Protein AF-A0A920F923-F1 (afdb_monomer)

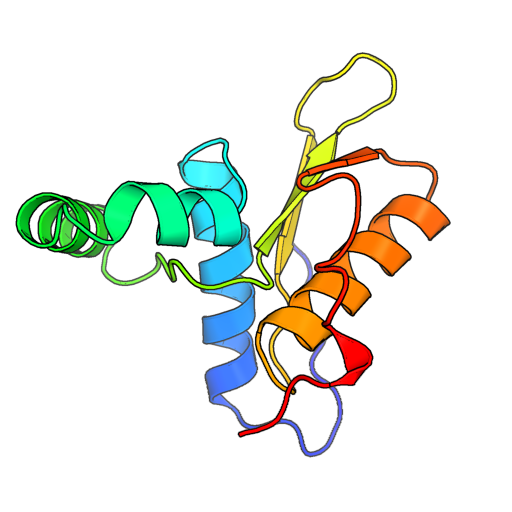pLDDT: mean 95.6, std 3.44, range [75.88, 98.69]

Radius of gyration: 13.54 Å; Cα contacts (8 Å, |Δi|>4): 199; chains: 1; bounding box: 38×29×34 Å

Foldseek 3Di:
DDDDDDPPADPCQRLQQQQQFVQCVVVVAHLAVQCVVCVPPVVVVVVVCVVVVNSHDSAALKKFWAAPVRDGPGIGGGDDFARLLSNQVRLVVSVVVVTAIVVNHGDPCSVVDHD

Secondary structure (DSSP, 8-state):
------TT--THHHHHHHHHHHHHHHHTS-HHHHHHHHTT-HHHHHHHHHHTTT----SSSEEEEE-TTS-EEEEEE--SS-HHHHHHHHHHHHHHTTPEEESSS--TTGGG---

Sequence (115 aa):
MLIKRQDGSGIMRVDIAFGKAWGSLGMGISSRLMRDRLADRPTFLNALASVSGGRLIPVPGGVLIYDKEGEAIGAVGVSGDTSDKDEYCAIAAIKAEGYQPEPGDPSATWRESNL

Mean predicted aligned error: 2.71 Å

Nearest PDB structures (foldseek):
  5cx7-assembly1_C  TM=8.915E-01  e=1.308E-04  Salmonella enterica subsp. ent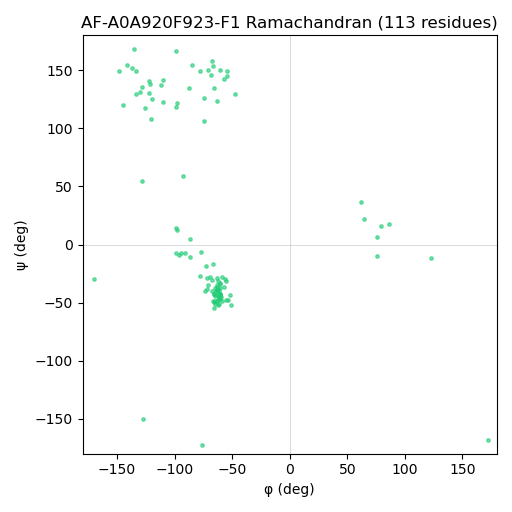erica serovar Livingstone
  6bws-assembly1_B-2  TM=8.648E-01  e=7.898E-04  Methylorubrum extorquens
  4bmw-assembly1_A  TM=8.717E-01  e=3.874E-03  Streptomyces reticuli
  3fpv-assembly1_C  TM=8.039E-01  e=3.374E-03  Streptomyces reticuli
  7jrl-assembly1_A  TM=4.809E-01  e=3.170E+00  Clostridium perfringens ATCC 13124

Solvent-accessible surface area (backbone atoms only — not comparable to full-atom values): 6185 Å² total; per-residue (Å²): 141,87,87,86,80,64,88,92,58,62,78,65,34,57,59,51,9,47,13,8,13,51,32,9,56,75,68,76,44,20,6,41,59,45,28,68,71,37,68,91,32,62,71,59,47,52,50,47,28,58,75,52,72,64,43,51,37,59,44,40,8,7,30,31,32,21,48,96,88,68,49,79,79,45,48,41,38,35,53,86,69,44,41,45,46,16,26,35,54,38,38,53,53,36,46,73,74,73,35,43,32,35,62,79,64,60,60,93,58,28,88,74,60,74,134

Structure (mmCIF, N/CA/C/O backbone):
data_AF-A0A920F923-F1
#
_entry.id   AF-A0A920F923-F1
#
loop_
_atom_site.group_PDB
_atom_site.id
_atom_site.type_symbol
_atom_site.label_atom_id
_atom_site.label_alt_id
_atom_site.label_comp_id
_atom_site.label_asym_id
_atom_site.label_entity_id
_atom_site.label_seq_id
_atom_site.pdbx_PDB_ins_code
_atom_site.Cartn_x
_atom_site.Cartn_y
_atom_site.Cartn_z
_atom_site.occupancy
_atom_site.B_iso_or_equiv
_atom_site.auth_seq_id
_atom_site.auth_comp_id
_atom_site.auth_asym_id
_atom_site.auth_atom_id
_atom_site.pdbx_PDB_model_num
ATOM 1 N N . MET A 1 1 ? -3.731 -12.438 9.543 1.00 78.75 1 MET A N 1
ATOM 2 C CA . MET A 1 1 ? -3.150 -12.074 8.231 1.00 78.75 1 MET A CA 1
ATOM 3 C C . MET A 1 1 ? -3.831 -12.911 7.162 1.00 78.75 1 MET A C 1
ATOM 5 O O . MET A 1 1 ? -3.904 -14.121 7.338 1.00 78.75 1 MET A O 1
ATOM 9 N N . LEU A 1 2 ? -4.359 -12.281 6.110 1.00 93.25 2 LEU A N 1
ATOM 10 C CA . LEU A 1 2 ? -5.058 -12.945 5.005 1.00 93.25 2 LEU A CA 1
ATOM 11 C C . LEU A 1 2 ? -4.358 -12.605 3.684 1.00 93.25 2 LEU A C 1
ATOM 13 O O . LEU A 1 2 ? -3.924 -11.473 3.497 1.00 93.25 2 LEU A O 1
ATOM 17 N N . ILE A 1 3 ? -4.242 -13.586 2.788 1.00 95.00 3 ILE A N 1
ATOM 18 C CA . ILE A 1 3 ? -3.662 -13.426 1.449 1.00 95.00 3 ILE A CA 1
ATOM 19 C C . ILE A 1 3 ? -4.652 -13.985 0.432 1.00 95.00 3 ILE A C 1
ATOM 21 O O . ILE A 1 3 ? -5.178 -15.083 0.607 1.00 95.00 3 ILE A O 1
ATOM 25 N N . LYS A 1 4 ? -4.859 -13.249 -0.662 1.00 96.00 4 LYS A N 1
ATOM 26 C CA . LYS A 1 4 ? -5.583 -13.723 -1.841 1.00 96.00 4 LYS A CA 1
ATOM 27 C C . LYS A 1 4 ? -4.788 -13.348 -3.087 1.00 96.00 4 LYS A C 1
ATOM 29 O O . LYS A 1 4 ? -4.389 -12.199 -3.238 1.00 96.00 4 LYS A O 1
ATOM 34 N N . ARG A 1 5 ? -4.558 -14.315 -3.974 1.00 97.06 5 ARG A N 1
ATOM 35 C CA . ARG A 1 5 ? -3.881 -14.118 -5.262 1.00 97.06 5 ARG A CA 1
ATOM 36 C C . ARG A 1 5 ? -4.849 -14.520 -6.366 1.00 97.06 5 ARG A C 1
ATOM 38 O O . ARG A 1 5 ? -5.376 -15.626 -6.321 1.00 97.06 5 ARG A O 1
ATOM 45 N N . GLN A 1 6 ? -5.098 -13.627 -7.319 1.00 96.50 6 GLN A N 1
ATOM 46 C CA . GLN A 1 6 ? -5.908 -13.950 -8.494 1.00 96.50 6 GLN A CA 1
ATOM 47 C C . GLN A 1 6 ? -5.152 -14.900 -9.432 1.00 96.50 6 GLN A C 1
ATOM 49 O O . GLN A 1 6 ? -3.917 -14.867 -9.506 1.00 96.50 6 GLN A O 1
ATOM 54 N N . ASP A 1 7 ? -5.893 -15.735 -10.158 1.00 96.75 7 ASP A N 1
ATOM 55 C CA . ASP A 1 7 ? -5.324 -16.603 -11.188 1.00 96.75 7 ASP A CA 1
ATOM 56 C C . ASP A 1 7 ? -4.581 -15.774 -12.242 1.00 96.75 7 ASP A C 1
ATOM 58 O O . ASP A 1 7 ? -4.963 -14.651 -12.563 1.00 96.75 7 ASP A O 1
ATOM 62 N N . GLY A 1 8 ? -3.457 -16.298 -12.731 1.00 95.25 8 GLY A N 1
ATOM 63 C CA . GLY A 1 8 ? -2.586 -15.579 -13.668 1.00 95.25 8 GLY A CA 1
ATOM 64 C C . GLY A 1 8 ? -1.715 -14.466 -13.060 1.00 95.25 8 GLY A C 1
ATOM 65 O O . GLY A 1 8 ? -0.794 -14.006 -13.728 1.00 95.25 8 GLY A O 1
ATOM 66 N N . SER A 1 9 ? -1.911 -14.064 -11.795 1.00 95.12 9 SER A N 1
ATOM 67 C CA . SER A 1 9 ? -1.036 -13.071 -11.149 1.00 95.12 9 SER A CA 1
ATOM 68 C C . SER A 1 9 ? 0.386 -13.608 -10.958 1.00 95.12 9 SER A C 1
ATOM 70 O O . SER A 1 9 ? 0.569 -14.707 -10.427 1.00 95.12 9 SER A O 1
ATOM 72 N N . GLY A 1 10 ? 1.399 -12.804 -11.292 1.00 95.00 10 GLY A N 1
ATOM 73 C CA . GLY A 1 10 ? 2.807 -13.156 -11.081 1.00 95.00 10 GLY A CA 1
ATOM 74 C C . GLY A 1 10 ? 3.115 -13.532 -9.626 1.00 95.00 10 GLY A C 1
ATOM 75 O O . GLY A 1 10 ? 2.550 -12.956 -8.695 1.00 95.00 10 GLY A O 1
ATOM 76 N N . ILE A 1 11 ? 4.022 -14.491 -9.423 1.00 94.38 11 ILE A N 1
ATOM 77 C CA . ILE A 1 11 ? 4.309 -15.066 -8.096 1.00 94.38 11 ILE A CA 1
ATOM 78 C C . ILE A 1 11 ? 4.852 -14.033 -7.097 1.00 94.38 11 ILE A C 1
ATOM 80 O O . ILE A 1 11 ? 4.417 -14.013 -5.951 1.00 94.38 11 ILE A O 1
ATO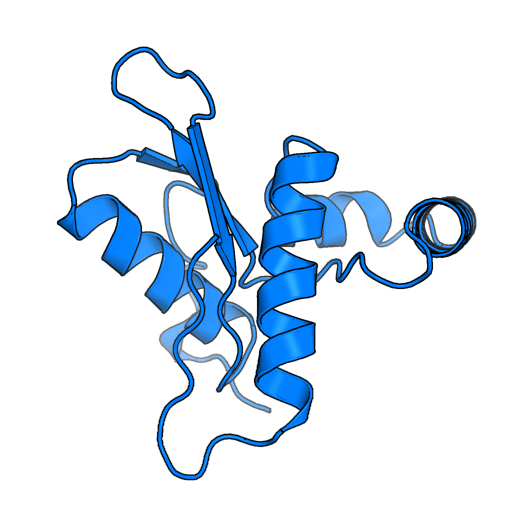M 84 N N . MET A 1 12 ? 5.695 -13.099 -7.556 1.00 96.06 12 MET A N 1
ATOM 85 C CA . MET A 1 12 ? 6.267 -12.037 -6.715 1.00 96.06 12 MET A CA 1
ATOM 86 C C . MET A 1 12 ? 5.222 -11.030 -6.219 1.00 96.06 12 MET A C 1
ATOM 88 O O . MET A 1 12 ? 5.481 -10.281 -5.283 1.00 96.06 12 MET A O 1
ATOM 92 N N . ARG A 1 13 ? 4.028 -10.979 -6.831 1.00 96.62 13 ARG A N 1
ATOM 93 C CA . ARG A 1 13 ? 2.984 -10.017 -6.447 1.00 96.62 13 ARG A CA 1
ATOM 94 C C . ARG A 1 13 ? 2.502 -10.232 -5.017 1.00 96.62 13 ARG A C 1
ATOM 96 O O . ARG A 1 13 ? 2.127 -9.261 -4.370 1.00 96.62 13 ARG A O 1
ATOM 103 N N . VAL A 1 14 ? 2.556 -11.469 -4.517 1.00 96.31 14 VAL A N 1
ATOM 104 C CA . VAL A 1 14 ? 2.197 -11.785 -3.127 1.00 96.31 14 VAL A CA 1
ATOM 105 C C . VAL A 1 14 ? 3.163 -11.109 -2.161 1.00 96.31 14 VAL A C 1
ATOM 107 O O . VAL A 1 14 ? 2.718 -10.383 -1.276 1.00 96.31 14 VAL A O 1
ATOM 110 N N . ASP A 1 15 ? 4.467 -11.284 -2.373 1.00 96.44 15 ASP A N 1
ATOM 111 C CA . ASP A 1 15 ? 5.495 -10.669 -1.530 1.00 96.44 15 ASP A CA 1
ATOM 112 C C . ASP A 1 15 ? 5.465 -9.146 -1.644 1.00 96.44 15 ASP A C 1
ATOM 114 O O . ASP A 1 15 ? 5.610 -8.446 -0.643 1.00 96.44 15 ASP A O 1
ATOM 118 N N . ILE A 1 16 ? 5.195 -8.620 -2.846 1.00 97.38 16 ILE A N 1
ATOM 119 C CA . ILE A 1 16 ? 5.099 -7.176 -3.055 1.00 97.38 16 ILE A CA 1
ATOM 120 C C . ILE A 1 16 ? 3.900 -6.585 -2.307 1.00 97.38 16 ILE A C 1
ATOM 122 O O . ILE A 1 16 ? 4.037 -5.597 -1.585 1.00 97.38 16 ILE A O 1
ATOM 126 N N . ALA A 1 17 ? 2.720 -7.189 -2.458 1.00 98.06 17 ALA A N 1
ATOM 127 C CA . ALA A 1 17 ? 1.514 -6.775 -1.750 1.00 98.06 17 ALA A CA 1
ATOM 128 C C . ALA A 1 17 ? 1.713 -6.867 -0.231 1.00 98.06 17 ALA A C 1
ATOM 130 O O . ALA A 1 17 ? 1.408 -5.920 0.495 1.00 98.06 17 ALA A O 1
ATOM 131 N N . PHE A 1 18 ? 2.299 -7.967 0.247 1.00 97.25 18 PHE A N 1
ATOM 132 C CA . PHE A 1 18 ? 2.631 -8.135 1.654 1.00 97.25 18 PHE A CA 1
ATOM 133 C C . PHE A 1 18 ? 3.582 -7.041 2.148 1.00 97.25 18 PHE A C 1
ATOM 135 O O . PHE A 1 18 ? 3.294 -6.405 3.156 1.00 97.25 18 PHE A O 1
ATOM 142 N N . GLY A 1 19 ? 4.669 -6.766 1.425 1.00 97.12 19 GLY A N 1
ATOM 143 C CA . GLY A 1 19 ? 5.656 -5.759 1.808 1.00 97.12 19 GLY A CA 1
ATOM 144 C C . GLY A 1 19 ? 5.102 -4.334 1.859 1.00 97.12 19 GLY A C 1
ATOM 145 O O . GLY A 1 19 ? 5.461 -3.560 2.748 1.00 97.12 19 GLY A O 1
ATOM 146 N N . LYS A 1 20 ? 4.162 -4.001 0.966 1.00 98.06 20 LYS A N 1
ATOM 147 C CA . LYS A 1 20 ? 3.422 -2.731 0.995 1.00 98.06 20 LYS A CA 1
ATOM 148 C C . LYS A 1 20 ? 2.541 -2.601 2.248 1.00 98.06 20 LYS A C 1
ATOM 150 O O . LYS A 1 20 ? 2.593 -1.571 2.925 1.00 98.06 20 LYS A O 1
ATOM 155 N N . ALA A 1 21 ? 1.752 -3.627 2.583 1.00 98.19 21 ALA A N 1
ATOM 156 C CA . ALA A 1 21 ? 0.901 -3.627 3.784 1.00 98.19 21 ALA A CA 1
ATOM 157 C C . ALA A 1 21 ? 1.738 -3.629 5.071 1.00 98.19 21 ALA A C 1
ATOM 159 O O . ALA A 1 21 ? 1.517 -2.814 5.965 1.00 98.19 21 ALA A O 1
ATOM 160 N N . TRP A 1 22 ? 2.725 -4.524 5.140 1.00 97.12 22 TRP A N 1
ATOM 161 C CA . TRP A 1 22 ? 3.610 -4.690 6.288 1.00 97.12 22 TRP A CA 1
ATOM 162 C C . TRP A 1 22 ? 4.409 -3.419 6.556 1.00 97.12 22 TRP A C 1
ATOM 164 O O . TRP A 1 22 ? 4.453 -2.958 7.692 1.00 97.12 22 TRP A O 1
ATOM 174 N N . GLY A 1 23 ? 4.988 -2.817 5.511 1.00 95.69 23 GLY A N 1
ATOM 175 C CA . GLY A 1 23 ? 5.705 -1.552 5.632 1.00 95.69 23 GLY A CA 1
ATOM 176 C C . GLY A 1 23 ? 4.795 -0.436 6.132 1.00 95.69 23 GLY A C 1
ATOM 177 O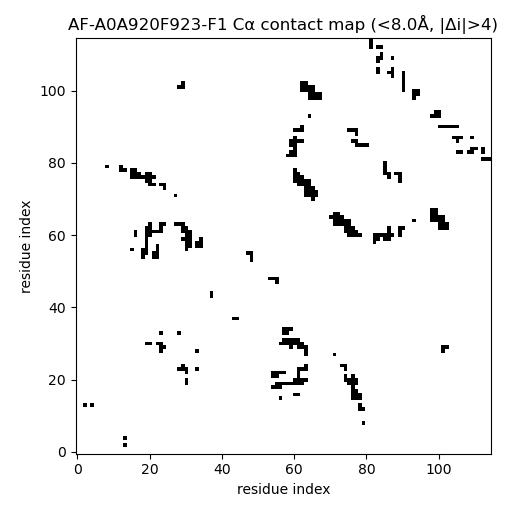 O . GLY A 1 23 ? 5.187 0.303 7.031 1.00 95.69 23 GLY A O 1
ATOM 178 N N . SER A 1 24 ? 3.567 -0.354 5.610 1.00 97.06 24 SER A N 1
ATOM 179 C CA . SER A 1 24 ? 2.627 0.685 6.035 1.00 97.06 24 SER A CA 1
ATOM 180 C C . SER A 1 24 ? 2.272 0.560 7.517 1.00 97.06 24 SER A C 1
ATOM 182 O O . SER A 1 24 ? 2.375 1.528 8.268 1.00 97.06 24 SER A O 1
ATOM 184 N N . LEU A 1 25 ? 1.935 -0.656 7.959 1.00 96.12 25 LEU A N 1
ATOM 185 C CA . LEU A 1 25 ? 1.612 -0.933 9.357 1.00 96.12 25 LEU A CA 1
ATOM 186 C C . LEU A 1 25 ? 2.822 -0.740 10.280 1.00 96.12 25 LEU A C 1
ATOM 188 O O . LEU A 1 25 ? 2.695 -0.138 11.339 1.00 96.12 25 LEU A O 1
ATOM 192 N N . GLY A 1 26 ? 4.005 -1.203 9.866 1.00 94.56 26 GLY A N 1
ATOM 193 C CA . GLY A 1 26 ? 5.235 -1.093 10.651 1.00 94.56 26 GLY A CA 1
ATOM 194 C C . GLY A 1 26 ? 5.732 0.343 10.823 1.00 94.56 26 GLY A C 1
ATOM 195 O O . GLY A 1 26 ? 6.329 0.662 11.847 1.00 94.56 26 GLY A O 1
ATOM 196 N N . MET A 1 27 ? 5.477 1.214 9.845 1.00 94.12 27 MET A N 1
ATOM 197 C CA . MET A 1 27 ? 5.885 2.623 9.893 1.00 94.12 27 MET A CA 1
ATOM 198 C C . MET A 1 27 ? 4.775 3.560 10.383 1.00 94.12 27 MET A C 1
ATOM 200 O O . MET A 1 27 ? 5.038 4.745 10.589 1.00 94.12 27 MET A O 1
ATOM 204 N N . GLY A 1 28 ? 3.542 3.064 10.530 1.00 95.19 28 GLY A N 1
ATOM 205 C CA . GLY A 1 28 ? 2.379 3.872 10.903 1.00 95.19 28 GLY A CA 1
ATOM 206 C C . GLY A 1 28 ? 2.003 4.936 9.865 1.00 95.19 28 GLY A C 1
ATOM 207 O O . GLY A 1 28 ? 1.362 5.924 10.208 1.00 95.19 28 GLY A O 1
ATOM 208 N N . ILE A 1 29 ? 2.419 4.765 8.606 1.00 95.81 29 ILE A N 1
ATOM 209 C CA . ILE A 1 29 ? 2.083 5.652 7.483 1.00 95.81 29 ILE A CA 1
ATOM 210 C C . ILE A 1 29 ? 1.841 4.834 6.218 1.00 95.81 29 ILE A C 1
ATOM 212 O O . ILE A 1 29 ? 2.412 3.761 6.063 1.00 95.81 29 ILE A O 1
ATOM 216 N N . SER A 1 30 ? 1.052 5.347 5.275 1.00 97.50 30 SER A N 1
ATOM 217 C CA . SER A 1 30 ? 0.849 4.672 3.990 1.00 97.50 30 SER A CA 1
ATOM 218 C C . SER A 1 30 ? 2.156 4.503 3.208 1.00 97.50 30 SER A C 1
ATOM 220 O O . SER A 1 30 ? 3.071 5.328 3.277 1.00 97.50 30 SER A O 1
ATOM 222 N N . SER A 1 31 ? 2.239 3.448 2.403 1.00 97.25 31 SER A N 1
ATOM 223 C CA . SER A 1 31 ? 3.383 3.194 1.514 1.00 97.25 31 SER A CA 1
ATOM 224 C C . SER A 1 31 ? 3.639 4.327 0.503 1.00 97.25 31 SER A C 1
ATOM 226 O O . SER A 1 31 ? 4.788 4.560 0.123 1.00 97.25 31 SER A O 1
ATOM 228 N N . ARG A 1 32 ? 2.597 5.076 0.107 1.00 96.81 32 ARG A N 1
ATOM 229 C CA . ARG A 1 32 ? 2.723 6.312 -0.681 1.00 96.81 32 ARG A CA 1
ATOM 230 C C . ARG A 1 32 ? 3.420 7.404 0.114 1.00 96.81 32 ARG A C 1
ATOM 232 O O . ARG A 1 32 ? 4.435 7.921 -0.337 1.00 96.81 32 ARG A O 1
ATOM 239 N N . LEU A 1 33 ? 2.911 7.727 1.301 1.00 95.50 33 LEU A N 1
ATOM 240 C CA . LEU A 1 33 ? 3.511 8.761 2.142 1.00 95.50 33 LEU A CA 1
ATOM 241 C C . LEU A 1 33 ? 4.951 8.395 2.518 1.00 95.50 33 LEU A C 1
ATOM 243 O O . LEU A 1 33 ? 5.822 9.258 2.605 1.00 95.50 33 LEU A O 1
ATOM 247 N N . MET A 1 34 ? 5.215 7.102 2.695 1.00 95.00 34 MET A N 1
ATOM 248 C CA . MET A 1 34 ? 6.553 6.566 2.877 1.00 95.00 34 MET A CA 1
ATOM 249 C C . MET A 1 34 ? 7.443 6.832 1.662 1.00 95.00 34 MET A C 1
ATOM 251 O O . MET A 1 34 ? 8.520 7.391 1.842 1.00 95.00 34 MET A O 1
ATOM 255 N N . ARG A 1 35 ? 7.006 6.492 0.441 1.00 94.62 35 ARG A N 1
ATOM 256 C CA . ARG A 1 35 ? 7.730 6.834 -0.796 1.00 94.62 35 ARG A CA 1
ATOM 257 C C . ARG A 1 35 ? 8.078 8.320 -0.830 1.00 94.62 35 ARG A C 1
ATOM 259 O O . ARG A 1 35 ? 9.235 8.672 -1.022 1.00 94.62 35 ARG A O 1
ATOM 266 N N . ASP A 1 36 ? 7.078 9.170 -0.615 1.00 93.69 36 ASP A N 1
ATOM 267 C CA . ASP A 1 36 ? 7.198 10.615 -0.794 1.00 93.69 36 ASP A CA 1
ATOM 268 C C . ASP A 1 36 ? 8.152 11.229 0.246 1.00 93.69 36 ASP A C 1
ATOM 270 O O . ASP A 1 36 ? 8.994 12.055 -0.092 1.00 93.69 36 ASP A O 1
ATOM 274 N N . ARG A 1 37 ? 8.106 10.771 1.507 1.00 90.88 37 ARG A N 1
ATOM 275 C CA . ARG A 1 37 ? 9.032 11.217 2.568 1.00 90.88 37 ARG A CA 1
ATOM 276 C C . ARG A 1 37 ? 10.454 10.683 2.408 1.00 90.88 37 ARG A C 1
ATOM 278 O O . ARG A 1 37 ? 11.399 11.295 2.911 1.00 90.88 37 ARG A O 1
ATOM 285 N N . LEU A 1 38 ? 10.605 9.509 1.798 1.00 90.12 38 LEU A N 1
ATOM 286 C CA . LEU A 1 38 ? 11.894 8.833 1.655 1.00 90.12 38 LEU A CA 1
ATOM 287 C C . LEU A 1 38 ? 12.591 9.122 0.323 1.00 90.12 38 LEU A C 1
ATOM 289 O O . LEU A 1 38 ? 13.756 8.750 0.192 1.00 90.12 38 LEU A O 1
ATOM 293 N N . ALA A 1 39 ? 11.929 9.804 -0.619 1.00 90.44 39 ALA A N 1
ATOM 294 C CA . ALA A 1 39 ? 12.454 10.095 -1.953 1.00 90.44 39 ALA A CA 1
ATOM 295 C C . ALA A 1 39 ? 13.848 10.748 -1.914 1.00 90.44 39 ALA A C 1
ATOM 297 O O . ALA A 1 39 ? 14.759 10.296 -2.604 1.00 90.44 39 ALA A O 1
ATOM 298 N N . ASP A 1 40 ? 14.047 11.712 -1.012 1.00 92.06 40 ASP A N 1
ATOM 299 C CA . ASP A 1 40 ? 15.314 12.443 -0.867 1.00 92.06 40 ASP A CA 1
ATOM 300 C C . ASP A 1 40 ? 16.212 11.892 0.259 1.00 92.06 40 ASP A C 1
ATOM 302 O O . ASP A 1 40 ? 17.170 12.538 0.690 1.00 92.06 40 ASP A O 1
ATOM 306 N N . ARG A 1 41 ? 15.906 10.701 0.798 1.00 92.38 41 ARG A N 1
ATOM 307 C CA . ARG A 1 41 ? 16.596 10.116 1.967 1.00 92.38 41 ARG A CA 1
ATOM 308 C C . ARG A 1 41 ? 17.086 8.681 1.709 1.00 92.38 41 ARG A C 1
ATOM 310 O O . ARG A 1 41 ? 16.793 7.787 2.509 1.00 92.38 41 ARG A O 1
ATOM 317 N N . PRO A 1 42 ? 17.885 8.430 0.654 1.00 89.50 42 PRO A N 1
ATOM 318 C CA . PRO A 1 42 ? 18.267 7.077 0.236 1.00 89.50 42 PRO A CA 1
ATOM 319 C C . PRO A 1 42 ? 19.034 6.296 1.313 1.00 89.50 42 PRO A C 1
ATOM 321 O O . PRO A 1 42 ? 18.790 5.109 1.510 1.00 89.50 42 PRO A O 1
ATOM 324 N N . THR A 1 43 ? 19.907 6.955 2.083 1.00 94.00 43 THR A N 1
ATOM 325 C CA . THR A 1 43 ? 20.632 6.312 3.194 1.00 94.00 43 THR A CA 1
ATOM 326 C C . THR A 1 43 ? 19.682 5.791 4.270 1.00 94.00 43 THR A C 1
ATOM 328 O O . THR A 1 43 ? 19.873 4.697 4.797 1.00 94.00 43 THR A O 1
ATOM 331 N N . PHE A 1 44 ? 18.634 6.556 4.583 1.00 90.50 44 PHE A N 1
ATOM 332 C CA . PHE A 1 44 ? 17.643 6.143 5.569 1.00 90.50 44 PHE A CA 1
ATOM 333 C C . PHE A 1 44 ? 16.756 5.020 5.028 1.00 90.50 44 PHE A C 1
ATOM 335 O O . PHE A 1 44 ? 16.480 4.066 5.751 1.00 90.50 44 PHE A O 1
ATOM 342 N N . LEU A 1 45 ? 16.385 5.073 3.746 1.00 89.69 45 LEU A N 1
ATOM 343 C CA . LEU A 1 45 ? 15.660 3.981 3.104 1.00 89.69 45 LEU A CA 1
ATOM 344 C C . LEU A 1 45 ? 16.462 2.669 3.125 1.00 89.69 45 LEU A C 1
ATOM 346 O O . LEU A 1 45 ? 15.909 1.626 3.462 1.00 89.69 45 LEU A O 1
ATOM 350 N N . ASN A 1 46 ? 17.768 2.717 2.852 1.00 90.88 46 ASN A N 1
ATOM 351 C CA . ASN A 1 46 ? 18.639 1.541 2.938 1.00 90.88 46 ASN A CA 1
ATOM 352 C C . ASN A 1 46 ? 18.730 0.991 4.370 1.00 90.88 46 ASN A C 1
ATOM 354 O O . ASN A 1 46 ? 18.711 -0.225 4.572 1.00 90.88 46 ASN A O 1
ATOM 358 N N . ALA A 1 47 ? 18.780 1.870 5.375 1.00 93.06 47 ALA A N 1
ATOM 359 C CA . ALA A 1 47 ? 18.734 1.457 6.774 1.00 93.06 47 ALA A CA 1
ATOM 360 C C . ALA A 1 47 ? 17.397 0.774 7.122 1.00 93.06 47 ALA A C 1
ATOM 362 O O . ALA A 1 47 ? 17.399 -0.285 7.746 1.00 93.06 47 ALA A O 1
ATOM 363 N N . LEU A 1 48 ? 16.263 1.317 6.663 1.00 91.25 48 LEU A N 1
ATOM 364 C CA . LEU A 1 48 ? 14.941 0.703 6.836 1.00 91.25 48 LEU A CA 1
ATOM 365 C C . LEU A 1 48 ? 14.822 -0.643 6.109 1.00 91.25 48 LEU A C 1
ATOM 367 O O . LEU A 1 48 ? 14.265 -1.596 6.656 1.00 91.25 48 LEU A O 1
ATOM 371 N N . ALA A 1 49 ? 15.371 -0.755 4.899 1.00 89.56 49 ALA A N 1
ATOM 372 C CA . ALA A 1 49 ? 15.424 -2.014 4.165 1.00 89.56 49 ALA A CA 1
ATOM 373 C C . ALA A 1 49 ? 16.219 -3.073 4.947 1.00 89.56 49 ALA A C 1
ATOM 375 O O . ALA A 1 49 ? 15.756 -4.202 5.090 1.00 89.56 49 ALA A O 1
ATOM 376 N N . SER A 1 50 ? 17.358 -2.696 5.535 1.00 93.81 50 SER A N 1
ATOM 377 C CA . SER A 1 50 ? 18.154 -3.582 6.393 1.00 93.81 50 SER A CA 1
ATOM 378 C C . SER A 1 50 ? 17.384 -4.019 7.647 1.00 93.81 50 SER A C 1
ATOM 380 O O . SER A 1 50 ? 17.220 -5.214 7.889 1.00 93.81 50 SER A O 1
ATOM 382 N N . VAL A 1 51 ? 16.818 -3.068 8.400 1.00 93.56 51 VAL A N 1
ATOM 383 C CA . VAL A 1 51 ? 16.066 -3.345 9.640 1.00 93.56 51 VAL A CA 1
ATOM 384 C C . VAL A 1 51 ? 14.815 -4.191 9.380 1.00 93.56 51 VAL A C 1
ATOM 386 O O . VAL A 1 51 ? 14.482 -5.068 10.173 1.00 93.56 51 VAL A O 1
ATOM 389 N N . SER A 1 52 ? 14.134 -3.979 8.252 1.00 93.25 52 SER A N 1
ATOM 390 C CA . SER A 1 52 ? 12.956 -4.770 7.868 1.00 93.25 52 SER A CA 1
ATOM 391 C C . SER A 1 52 ? 13.296 -6.158 7.310 1.00 93.25 52 SER A C 1
ATOM 393 O O . SER A 1 52 ? 12.386 -6.955 7.057 1.00 93.25 52 SER A O 1
ATOM 395 N N . GLY A 1 53 ? 14.579 -6.477 7.102 1.00 93.69 53 GLY A N 1
ATOM 396 C CA . GLY A 1 53 ? 15.011 -7.695 6.413 1.00 93.69 53 GLY A CA 1
ATOM 397 C C . GLY A 1 53 ? 14.530 -7.748 4.961 1.00 93.69 53 GLY A C 1
ATOM 398 O O . GLY A 1 53 ? 14.122 -8.805 4.491 1.00 93.69 53 GLY A O 1
ATOM 399 N N . GLY A 1 54 ? 14.493 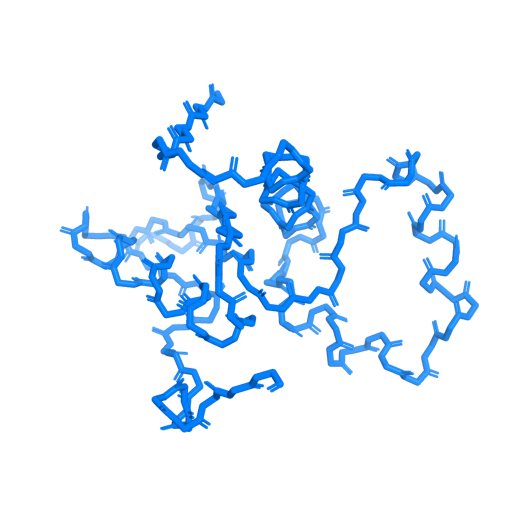-6.596 4.286 1.00 91.50 54 GLY A N 1
ATOM 400 C CA . GLY A 1 54 ? 14.062 -6.449 2.893 1.00 91.50 54 GLY A CA 1
ATOM 401 C C . GLY A 1 54 ? 12.549 -6.509 2.668 1.00 91.50 54 GLY A C 1
ATOM 402 O O . GLY A 1 54 ? 12.111 -6.513 1.523 1.00 91.50 54 GLY A O 1
ATOM 403 N N . ARG A 1 55 ? 11.734 -6.560 3.729 1.00 93.62 55 ARG A N 1
ATOM 404 C CA . ARG A 1 55 ? 10.271 -6.708 3.609 1.00 93.62 55 ARG A CA 1
ATOM 405 C C . ARG A 1 55 ? 9.559 -5.418 3.226 1.00 93.62 55 ARG A C 1
ATOM 407 O O . ARG A 1 55 ? 8.467 -5.469 2.675 1.00 93.62 55 ARG A O 1
ATOM 414 N N . LEU A 1 56 ? 10.130 -4.268 3.568 1.00 93.56 56 LEU A N 1
ATOM 415 C CA . LEU A 1 56 ? 9.493 -2.974 3.354 1.00 93.56 56 LEU A CA 1
ATOM 416 C C . LEU A 1 56 ? 9.538 -2.589 1.871 1.00 93.56 56 LEU A C 1
ATOM 418 O O . LEU A 1 56 ? 10.611 -2.528 1.276 1.00 93.56 56 LEU A O 1
ATOM 422 N N . ILE A 1 57 ? 8.373 -2.272 1.297 1.00 95.69 57 ILE A N 1
ATOM 423 C CA . ILE A 1 57 ? 8.257 -1.772 -0.078 1.00 95.69 57 ILE A CA 1
ATOM 424 C C . ILE A 1 57 ? 7.608 -0.380 -0.062 1.00 95.69 57 ILE A C 1
ATOM 426 O O . ILE A 1 57 ? 6.403 -0.271 0.178 1.00 95.69 57 ILE A O 1
ATOM 430 N N . PRO A 1 58 ? 8.378 0.690 -0.332 1.00 94.88 58 PRO A N 1
ATOM 431 C CA . PRO A 1 58 ? 7.932 2.073 -0.189 1.00 94.88 58 PRO A CA 1
ATOM 432 C C . PRO A 1 58 ? 7.360 2.606 -1.513 1.00 94.88 58 PRO A C 1
ATOM 434 O O . PRO A 1 58 ? 7.893 3.550 -2.090 1.00 94.88 58 PRO A O 1
ATOM 437 N N . VAL A 1 59 ? 6.317 1.969 -2.050 1.00 95.88 59 VAL A N 1
ATOM 438 C CA . VAL A 1 59 ? 5.601 2.452 -3.248 1.00 95.88 59 VAL A CA 1
ATOM 439 C C . VAL A 1 59 ? 4.091 2.305 -3.046 1.00 95.88 59 VAL A C 1
ATOM 441 O O . VAL A 1 59 ? 3.696 1.385 -2.328 1.00 95.88 59 VAL A O 1
ATOM 444 N N . PRO A 1 60 ? 3.241 3.141 -3.679 1.00 97.69 60 PRO A N 1
ATOM 445 C CA . PRO A 1 60 ? 1.801 3.107 -3.437 1.00 97.69 60 PRO A CA 1
ATOM 446 C C . PRO A 1 60 ? 1.165 1.729 -3.639 1.00 97.69 60 PRO A C 1
ATOM 448 O O . PRO A 1 60 ? 1.607 0.918 -4.461 1.00 97.69 60 PRO A O 1
ATOM 451 N N . GLY A 1 61 ? 0.107 1.479 -2.871 1.00 97.44 61 GLY A N 1
ATOM 452 C CA . GLY A 1 61 ? -0.636 0.217 -2.841 1.00 97.44 61 GLY A CA 1
ATOM 453 C C . GLY A 1 61 ? -0.709 -0.426 -1.456 1.00 97.44 61 GLY A C 1
ATOM 454 O O . GLY A 1 61 ? -1.475 -1.362 -1.274 1.00 97.44 61 GLY A O 1
ATOM 455 N N . GLY A 1 62 ? 0.069 0.061 -0.488 1.00 98.38 62 GLY A N 1
ATOM 456 C CA . GLY A 1 62 ? -0.073 -0.210 0.945 1.00 98.38 62 GLY A CA 1
ATOM 457 C C . GLY A 1 62 ? -0.813 0.930 1.643 1.00 98.38 62 GLY A C 1
ATOM 458 O O . GLY A 1 62 ? -0.321 2.063 1.627 1.00 98.38 62 GLY A O 1
ATOM 459 N N . VAL A 1 63 ? -1.969 0.623 2.226 1.00 98.69 63 VAL A N 1
ATOM 460 C CA . VAL A 1 63 ? -2.946 1.574 2.779 1.00 98.69 63 VAL A CA 1
ATOM 461 C C . VAL A 1 63 ? -3.310 1.138 4.194 1.00 98.69 63 VAL A C 1
ATOM 463 O O . VAL A 1 63 ? -3.595 -0.040 4.422 1.00 98.69 63 VAL A O 1
ATOM 466 N N . LEU A 1 64 ? -3.277 2.069 5.144 1.00 98.56 64 LEU A N 1
ATOM 467 C CA . LEU A 1 64 ? -3.680 1.804 6.528 1.00 98.56 64 LEU A CA 1
ATOM 468 C C . LEU A 1 64 ? -5.201 1.779 6.654 1.00 98.56 64 LEU A C 1
ATOM 470 O O . LEU A 1 64 ? -5.897 2.478 5.922 1.00 98.56 64 LEU A O 1
ATOM 474 N N . ILE A 1 65 ? -5.692 0.979 7.595 1.00 98.62 65 ILE A N 1
ATOM 475 C CA . ILE A 1 65 ? -7.103 0.870 7.956 1.00 98.62 65 ILE A CA 1
ATOM 476 C C . ILE A 1 65 ? -7.271 1.490 9.333 1.00 98.62 65 ILE A C 1
ATOM 478 O O . ILE A 1 65 ? -6.657 1.025 10.295 1.00 98.62 65 ILE A O 1
ATOM 482 N N . TYR A 1 66 ? -8.138 2.486 9.417 1.00 98.44 66 TYR A N 1
ATOM 483 C CA . TYR A 1 66 ? -8.553 3.114 10.657 1.00 98.44 66 TYR A CA 1
ATOM 484 C C . TYR A 1 66 ? -10.004 2.766 10.974 1.00 98.44 66 TYR A C 1
ATOM 486 O O . TYR A 1 66 ? -10.856 2.677 10.079 1.00 98.44 66 TYR A O 1
ATOM 494 N N . ASP A 1 67 ? -10.282 2.554 12.256 1.00 97.94 67 ASP A N 1
ATOM 495 C CA . ASP A 1 67 ? -11.649 2.461 12.750 1.00 97.94 67 ASP A CA 1
ATOM 496 C C . ASP A 1 67 ? -12.321 3.844 12.847 1.00 97.94 67 ASP A C 1
ATOM 498 O O . ASP A 1 67 ? -11.810 4.860 12.372 1.00 97.94 67 ASP A O 1
ATOM 502 N N . LYS A 1 68 ? -13.521 3.887 13.432 1.00 95.88 68 LYS A N 1
ATOM 503 C CA . LYS A 1 68 ? -14.294 5.130 13.580 1.00 95.88 68 LYS A CA 1
ATOM 504 C C . LYS A 1 68 ? -13.724 6.075 14.637 1.00 95.88 68 LYS A C 1
ATOM 506 O O . LYS A 1 68 ? -14.085 7.249 14.638 1.00 95.88 68 LYS A O 1
ATOM 511 N N . GLU A 1 69 ? -12.894 5.560 15.533 1.00 96.50 69 GLU A N 1
ATOM 512 C CA . GLU A 1 69 ? -12.260 6.296 16.627 1.00 96.50 69 GLU A CA 1
ATOM 513 C C . GLU A 1 69 ? -10.898 6.862 16.193 1.00 96.50 69 GLU A C 1
ATOM 515 O O . GLU A 1 69 ? -10.314 7.687 16.894 1.00 96.50 69 GLU A O 1
ATOM 520 N N . GLY A 1 70 ? -10.436 6.496 14.992 1.00 95.06 70 GLY A N 1
ATOM 521 C CA . GLY A 1 70 ? -9.168 6.939 14.427 1.00 95.06 70 GLY A CA 1
ATOM 522 C C . GLY A 1 70 ? -7.991 6.066 14.856 1.00 95.06 70 GLY A C 1
ATOM 523 O O . GLY A 1 70 ? -6.844 6.494 14.719 1.00 95.06 70 GLY A O 1
ATOM 524 N N . GLU A 1 71 ? -8.240 4.852 15.353 1.00 96.69 71 GLU A N 1
ATOM 525 C CA . GLU A 1 71 ? -7.189 3.895 15.685 1.00 96.69 71 GLU A CA 1
ATOM 526 C C . GLU A 1 71 ? -6.814 3.046 14.466 1.00 96.69 71 GLU A C 1
ATOM 528 O O . GLU A 1 71 ? -7.671 2.559 13.726 1.00 96.69 71 GLU A O 1
ATOM 533 N N . ALA A 1 72 ? -5.508 2.877 14.235 1.00 96.75 72 ALA A N 1
ATOM 534 C CA . ALA A 1 72 ? -4.997 2.040 13.156 1.00 96.75 72 ALA A CA 1
ATOM 535 C C . ALA A 1 72 ? -5.164 0.558 13.523 1.00 96.75 72 ALA A C 1
ATOM 537 O O . ALA A 1 72 ? -4.403 0.012 14.319 1.00 96.75 72 ALA A O 1
ATOM 538 N N . ILE A 1 73 ? -6.128 -0.110 12.894 1.00 97.44 73 ILE A N 1
ATOM 539 C CA . ILE A 1 73 ? -6.480 -1.509 13.182 1.00 97.44 73 ILE A CA 1
ATOM 540 C C . ILE A 1 73 ? -5.864 -2.507 12.192 1.00 97.44 73 ILE A C 1
ATOM 542 O O . ILE A 1 73 ? -5.964 -3.723 12.372 1.00 97.44 73 ILE A O 1
ATOM 546 N N . GLY A 1 74 ? -5.229 -2.023 11.122 1.00 97.94 74 GLY A N 1
ATOM 547 C CA . GLY A 1 74 ? -4.583 -2.883 10.137 1.00 97.94 74 GLY A CA 1
ATOM 548 C C . GLY A 1 74 ? -4.082 -2.150 8.900 1.00 97.94 74 GLY A C 1
ATOM 549 O O . GLY A 1 74 ? -4.023 -0.924 8.854 1.00 97.94 74 GLY A O 1
ATOM 550 N N . ALA A 1 75 ? -3.709 -2.923 7.881 1.00 98.38 75 ALA A N 1
ATOM 551 C CA . ALA A 1 75 ? -3.308 -2.413 6.576 1.00 98.38 75 ALA A CA 1
ATOM 552 C C . ALA A 1 75 ? -3.688 -3.395 5.462 1.00 98.38 75 ALA A C 1
ATOM 554 O O . ALA A 1 75 ? -3.662 -4.613 5.657 1.00 98.38 75 ALA A O 1
ATOM 555 N N . VAL A 1 76 ? -3.975 -2.860 4.278 1.00 98.44 76 VAL A N 1
ATOM 556 C CA . VAL A 1 76 ? -4.150 -3.614 3.031 1.00 98.44 76 VAL A CA 1
ATOM 557 C C . VAL A 1 76 ? -2.995 -3.290 2.097 1.00 98.44 76 VAL A C 1
ATOM 559 O O . VAL A 1 76 ? -2.586 -2.141 1.971 1.00 98.44 76 VAL A O 1
ATOM 562 N N . GLY A 1 77 ? -2.468 -4.319 1.442 1.00 98.31 77 GLY A N 1
ATOM 563 C CA . GLY A 1 77 ? -1.456 -4.195 0.407 1.00 98.31 77 GLY A CA 1
ATOM 564 C C . GLY A 1 77 ? -1.953 -4.823 -0.886 1.00 98.31 77 GLY A C 1
ATOM 565 O O . GLY A 1 77 ? -2.423 -5.959 -0.871 1.00 98.31 77 GLY A O 1
ATOM 566 N N . VAL A 1 78 ? -1.848 -4.098 -1.997 1.00 98.38 78 VAL A N 1
ATOM 567 C CA . VAL A 1 78 ? -2.254 -4.558 -3.332 1.00 98.38 78 VAL A CA 1
ATOM 568 C C . VAL A 1 78 ? -1.063 -4.506 -4.285 1.00 98.38 78 VAL A C 1
ATOM 570 O O . VAL A 1 78 ? -0.264 -3.564 -4.276 1.00 98.38 78 VAL A O 1
ATOM 573 N N . SER A 1 79 ? -0.934 -5.549 -5.106 1.00 97.94 79 SER A N 1
ATOM 574 C CA . SER A 1 79 ? -0.017 -5.561 -6.240 1.00 97.94 79 SER A CA 1
ATOM 575 C C . SER A 1 79 ? -0.593 -6.339 -7.415 1.00 97.94 79 SER A C 1
ATOM 577 O O . SER A 1 79 ? -0.822 -7.542 -7.303 1.00 97.94 79 SER A O 1
ATOM 579 N N . GLY A 1 80 ? -0.768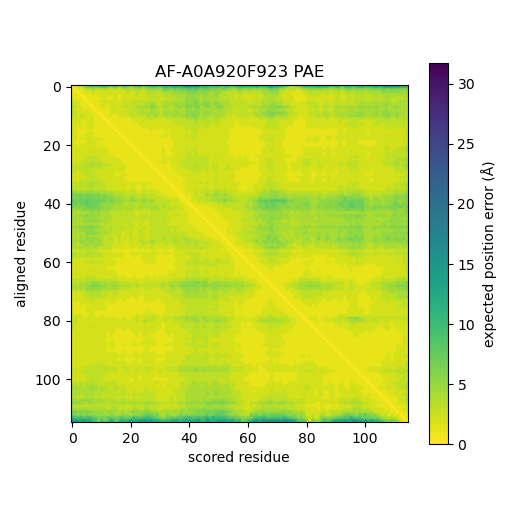 -5.671 -8.550 1.00 95.44 80 GLY A N 1
ATOM 580 C CA . GLY A 1 80 ? -1.245 -6.300 -9.782 1.00 95.44 80 GLY A CA 1
ATOM 581 C C . GLY A 1 80 ? -1.154 -5.408 -11.019 1.00 95.44 80 GLY A C 1
ATOM 582 O O . GLY A 1 80 ? -0.916 -5.933 -12.104 1.00 95.44 80 GLY A O 1
ATOM 583 N N . ASP A 1 81 ? -1.257 -4.089 -10.856 1.00 95.62 81 ASP A N 1
ATOM 584 C CA . ASP A 1 81 ? -1.183 -3.095 -11.937 1.00 95.62 81 ASP A CA 1
ATOM 585 C C . ASP A 1 81 ? -0.128 -2.024 -11.568 1.00 95.62 81 ASP A C 1
ATOM 587 O O . ASP A 1 81 ? 0.866 -2.318 -10.889 1.00 95.62 81 ASP A O 1
ATOM 591 N N . THR A 1 82 ? -0.302 -0.788 -12.029 1.00 96.94 82 THR A N 1
ATOM 592 C CA . THR A 1 82 ? 0.463 0.369 -11.575 1.00 96.94 82 THR A CA 1
ATOM 593 C C . THR A 1 82 ? 0.160 0.698 -10.116 1.00 96.94 82 THR A C 1
ATOM 595 O O . THR A 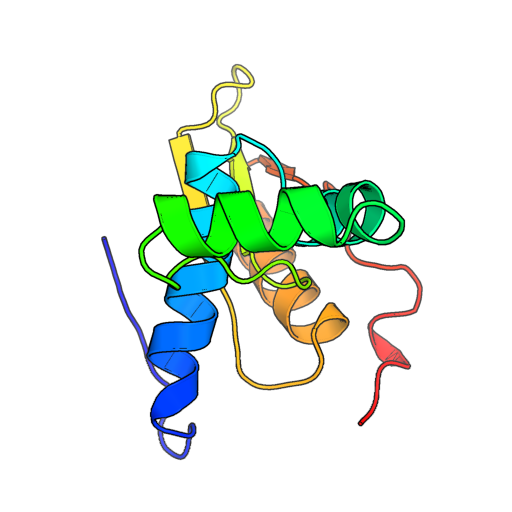1 82 ? -0.935 0.456 -9.606 1.00 96.94 82 THR A O 1
ATOM 598 N N . SER A 1 83 ? 1.125 1.318 -9.435 1.00 96.94 83 SER A N 1
ATOM 599 C CA . SER A 1 83 ? 1.018 1.623 -8.004 1.00 96.94 83 SER A CA 1
ATOM 600 C C . SER A 1 83 ? -0.207 2.477 -7.649 1.00 96.94 83 SER A C 1
ATOM 602 O O . SER A 1 83 ? -0.818 2.259 -6.605 1.00 96.94 83 SER A O 1
ATOM 604 N N . ASP A 1 84 ? -0.598 3.424 -8.507 1.00 97.81 84 ASP A N 1
ATOM 605 C CA . ASP A 1 84 ? -1.769 4.271 -8.249 1.00 97.81 84 ASP A CA 1
ATOM 606 C C . ASP A 1 84 ? -3.089 3.493 -8.383 1.00 97.81 84 ASP A C 1
ATOM 608 O O . ASP A 1 84 ? -4.020 3.731 -7.614 1.00 97.81 84 ASP A O 1
ATOM 612 N N . LYS A 1 85 ? -3.168 2.526 -9.306 1.00 98.12 85 LYS A N 1
ATOM 613 C CA . LYS A 1 85 ? -4.334 1.640 -9.440 1.00 98.12 85 LYS A CA 1
ATOM 614 C C . LYS A 1 85 ? -4.401 0.613 -8.312 1.00 98.12 85 LYS A C 1
ATOM 616 O O . LYS A 1 85 ? -5.482 0.374 -7.779 1.00 98.12 85 LYS A O 1
ATOM 621 N N . ASP A 1 86 ? -3.255 0.060 -7.911 1.00 98.19 86 ASP A N 1
ATOM 622 C CA . ASP A 1 86 ? -3.150 -0.812 -6.737 1.00 98.19 86 ASP A CA 1
ATOM 623 C C . ASP A 1 86 ? -3.697 -0.096 -5.485 1.00 98.19 86 ASP A C 1
ATOM 625 O O . ASP A 1 86 ? -4.510 -0.647 -4.740 1.00 98.19 86 ASP A O 1
ATOM 629 N N . GLU A 1 87 ? -3.279 1.153 -5.262 1.00 98.44 87 GLU A N 1
ATOM 630 C CA . GLU A 1 87 ? -3.740 1.961 -4.132 1.00 98.44 87 GLU A CA 1
ATOM 631 C C . GLU A 1 87 ? -5.231 2.293 -4.222 1.00 98.44 87 GLU A C 1
ATOM 633 O O . GLU A 1 87 ? -5.944 2.162 -3.227 1.00 98.44 87 GLU A O 1
ATOM 638 N N . TYR A 1 88 ? -5.723 2.654 -5.410 1.00 98.56 88 TYR A N 1
ATOM 639 C CA . TYR A 1 88 ? -7.151 2.856 -5.640 1.00 98.56 88 TYR A CA 1
ATOM 640 C C . TYR A 1 88 ? -7.976 1.635 -5.208 1.00 98.56 88 TYR A C 1
ATOM 642 O O . TYR A 1 88 ? -8.955 1.790 -4.474 1.00 98.56 88 TYR A O 1
ATOM 650 N N . CYS A 1 89 ? -7.567 0.424 -5.603 1.00 98.19 89 CYS A N 1
ATOM 651 C CA . CYS A 1 89 ? -8.247 -0.808 -5.207 1.00 98.19 89 CYS A CA 1
ATOM 652 C C . CYS A 1 89 ? -8.260 -1.000 -3.683 1.00 98.19 89 CYS A C 1
ATOM 654 O O . CYS A 1 89 ? -9.296 -1.364 -3.126 1.00 98.19 89 CYS A O 1
ATOM 656 N N . ALA A 1 90 ? -7.137 -0.736 -3.008 1.00 98.44 90 ALA A N 1
ATOM 657 C CA . ALA A 1 90 ? -7.044 -0.840 -1.553 1.00 98.44 90 ALA A CA 1
ATOM 658 C C . ALA A 1 90 ? -7.982 0.155 -0.845 1.00 98.44 90 ALA A C 1
ATOM 660 O O . ALA A 1 90 ? -8.766 -0.245 0.014 1.00 98.44 90 ALA A O 1
ATOM 661 N N . ILE A 1 91 ? -7.958 1.430 -1.246 1.00 98.69 91 ILE A N 1
ATOM 662 C CA . ILE A 1 91 ? -8.809 2.492 -0.683 1.00 98.69 91 ILE A CA 1
ATOM 663 C C . ILE A 1 91 ? -10.290 2.171 -0.888 1.00 98.69 91 ILE A C 1
ATOM 665 O O . ILE A 1 91 ? -11.086 2.283 0.046 1.00 98.69 91 ILE A O 1
ATOM 669 N N . ALA A 1 92 ? -10.667 1.761 -2.102 1.00 98.62 92 ALA A N 1
ATOM 670 C CA . ALA A 1 92 ? -12.048 1.431 -2.431 1.00 98.62 92 ALA A CA 1
ATOM 671 C C . ALA A 1 92 ? -12.569 0.260 -1.585 1.00 98.62 92 ALA A C 1
ATOM 673 O O . ALA A 1 92 ? -13.684 0.337 -1.072 1.00 98.62 92 ALA A O 1
ATOM 674 N N . ALA A 1 93 ? -11.759 -0.787 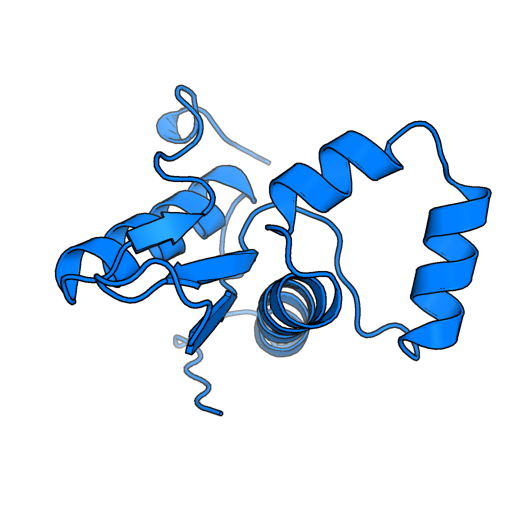-1.392 1.00 98.00 93 ALA A N 1
ATOM 675 C CA . ALA A 1 93 ? -12.124 -1.932 -0.561 1.00 98.00 93 ALA A CA 1
ATOM 676 C C . ALA A 1 93 ? -12.300 -1.546 0.917 1.00 98.00 93 ALA A C 1
ATOM 678 O O . ALA A 1 93 ? -13.291 -1.924 1.531 1.00 98.00 93 ALA A O 1
ATOM 679 N N . ILE A 1 94 ? -11.387 -0.745 1.477 1.00 98.56 94 ILE A N 1
ATOM 680 C CA . ILE A 1 94 ? -11.471 -0.288 2.875 1.00 98.56 94 ILE A CA 1
ATOM 681 C C . ILE A 1 94 ? -12.743 0.541 3.106 1.00 98.56 94 ILE A C 1
ATOM 683 O O . ILE A 1 94 ? -13.474 0.299 4.068 1.00 98.56 94 ILE A O 1
ATOM 687 N N . LYS A 1 95 ? -13.045 1.474 2.192 1.00 98.50 95 LYS A N 1
ATOM 688 C CA . LYS A 1 95 ? -14.271 2.285 2.251 1.00 98.50 95 LYS A CA 1
ATOM 689 C C . LYS A 1 95 ? -15.538 1.438 2.122 1.00 98.50 95 LYS A C 1
ATOM 691 O O . LYS A 1 95 ? -16.518 1.724 2.805 1.00 98.50 95 LYS A O 1
ATOM 696 N N . ALA A 1 96 ? -15.531 0.413 1.267 1.00 98.44 96 ALA A N 1
ATOM 697 C CA . ALA A 1 96 ? -16.681 -0.473 1.071 1.00 98.44 96 ALA A CA 1
ATOM 698 C C . ALA A 1 96 ? -17.059 -1.245 2.349 1.00 98.44 96 ALA A C 1
ATOM 700 O O . ALA A 1 96 ? -18.240 -1.483 2.585 1.00 98.44 96 ALA A O 1
ATOM 701 N N . GLU A 1 97 ? -16.077 -1.555 3.197 1.00 97.94 97 GLU A N 1
ATOM 702 C CA . GLU A 1 97 ? -16.275 -2.211 4.497 1.00 97.94 97 GLU A CA 1
ATOM 703 C C . GLU A 1 97 ? -16.575 -1.219 5.644 1.00 97.94 97 GLU A C 1
ATOM 705 O O . GLU A 1 97 ? -16.690 -1.612 6.803 1.00 97.94 97 GLU A O 1
ATOM 710 N N . GLY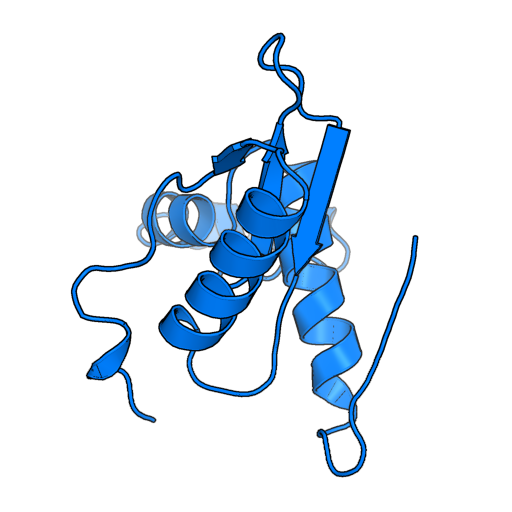 A 1 98 ? -16.725 0.079 5.348 1.00 97.75 98 GLY A N 1
ATOM 711 C CA . GLY A 1 98 ? -17.097 1.103 6.332 1.00 97.75 98 GLY A CA 1
ATOM 712 C C . GLY A 1 98 ? -15.953 1.595 7.225 1.00 97.75 98 GLY A C 1
ATOM 713 O O . GLY A 1 98 ? -16.218 2.229 8.250 1.00 97.75 98 GLY A O 1
ATOM 714 N N . TYR A 1 99 ? -14.704 1.327 6.838 1.00 98.50 99 TYR A N 1
ATOM 715 C CA . TYR A 1 99 ? -13.498 1.805 7.516 1.00 98.50 99 TYR A CA 1
ATOM 716 C C . TYR A 1 99 ? -12.901 3.035 6.824 1.00 98.50 99 TYR A C 1
ATOM 718 O O . TYR A 1 99 ? -13.245 3.371 5.686 1.00 98.50 99 TYR A O 1
ATOM 726 N N . GLN A 1 100 ? -11.982 3.709 7.513 1.00 98.56 100 GLN A N 1
ATOM 727 C CA . GLN A 1 100 ? -11.275 4.873 6.986 1.00 98.56 100 GLN A CA 1
ATOM 728 C C . GLN A 1 100 ? -9.894 4.459 6.453 1.00 98.56 100 GLN A C 1
ATOM 730 O O . GLN A 1 100 ? -9.101 3.888 7.201 1.00 98.56 100 GLN A O 1
ATOM 735 N N . PRO A 1 101 ? -9.580 4.702 5.170 1.00 98.50 101 PRO A N 1
ATOM 736 C CA . PRO A 1 101 ? -8.245 4.459 4.641 1.00 98.50 101 PRO A CA 1
ATOM 737 C C . PRO A 1 101 ? -7.312 5.647 4.892 1.00 98.50 101 PRO A C 1
ATOM 739 O O . PRO A 1 101 ? -7.761 6.789 4.928 1.00 98.50 101 PRO A O 1
ATOM 742 N N . GLU A 1 102 ? -6.006 5.382 4.951 1.00 97.44 102 GLU A N 1
ATOM 743 C CA . GLU A 1 102 ? -4.979 6.409 4.736 1.00 97.44 102 GLU A CA 1
ATOM 744 C C . GLU A 1 102 ? -3.997 5.954 3.639 1.00 97.44 102 GLU A C 1
ATOM 746 O O . GLU A 1 102 ? -3.320 4.930 3.823 1.00 97.44 102 GLU A O 1
ATOM 751 N N . PRO A 1 103 ? -3.904 6.673 2.496 1.00 96.81 103 PRO A N 1
ATOM 752 C CA . PRO A 1 103 ? -4.559 7.954 2.208 1.00 96.81 103 PRO A CA 1
ATOM 753 C C . PRO A 1 103 ? -6.085 7.851 2.067 1.00 96.81 103 PRO A C 1
ATOM 755 O O . PRO A 1 103 ? -6.610 6.850 1.576 1.00 96.81 103 PRO A O 1
ATOM 758 N N . GLY A 1 104 ? -6.784 8.907 2.493 1.00 97.00 104 GLY A N 1
ATOM 759 C CA . GLY A 1 104 ? -8.248 8.980 2.453 1.00 97.00 104 GLY A CA 1
ATOM 760 C C . GLY A 1 104 ? -8.843 8.865 1.048 1.00 97.00 104 GLY A C 1
ATOM 761 O O . GLY A 1 104 ? -9.909 8.276 0.878 1.00 97.00 104 GLY A O 1
ATOM 762 N N . ASP A 1 105 ? -8.149 9.369 0.029 1.00 97.69 105 ASP A N 1
ATOM 763 C CA . ASP A 1 105 ? -8.585 9.351 -1.367 1.00 97.69 105 ASP A CA 1
ATOM 764 C C . ASP A 1 105 ? -7.462 8.886 -2.302 1.00 97.69 105 ASP A C 1
ATOM 766 O O . ASP A 1 105 ? -6.282 9.112 -2.018 1.00 97.69 105 ASP A O 1
ATOM 770 N N . PRO A 1 106 ? -7.804 8.221 -3.422 1.00 96.94 106 PRO A N 1
ATOM 771 C CA . PRO A 1 106 ? -6.814 7.800 -4.405 1.00 96.94 106 PRO A CA 1
ATOM 772 C C . PRO A 1 106 ? -6.190 9.009 -5.117 1.00 96.94 106 PRO A C 1
ATOM 774 O O . PRO A 1 106 ? -6.809 10.067 -5.228 1.00 96.94 106 PRO A O 1
ATOM 777 N N . SER A 1 107 ? -4.992 8.820 -5.682 1.00 96.31 107 SER A N 1
ATOM 778 C CA . SER A 1 107 ? -4.350 9.797 -6.579 1.00 96.31 107 SER A CA 1
ATOM 779 C C . SER A 1 107 ? -5.327 10.303 -7.649 1.00 96.31 107 SER A C 1
ATOM 781 O O . SER A 1 107 ? -5.939 9.492 -8.335 1.00 96.31 107 SER A O 1
ATOM 783 N N . ALA A 1 108 ? -5.463 11.618 -7.849 1.00 96.56 108 ALA A N 1
ATOM 784 C CA . ALA A 1 108 ? -6.424 12.179 -8.812 1.00 96.56 108 ALA A CA 1
ATOM 785 C C . ALA A 1 108 ? -6.242 11.640 -10.247 1.00 96.56 108 ALA A C 1
ATOM 787 O O . ALA A 1 108 ? -7.211 11.504 -10.993 1.00 96.56 108 ALA A O 1
ATOM 788 N N . THR A 1 109 ? -5.010 11.275 -10.603 1.00 95.62 109 THR A N 1
ATOM 789 C CA . THR A 1 109 ? -4.612 10.767 -11.920 1.00 95.62 109 THR A CA 1
ATOM 790 C C . THR A 1 109 ? -4.509 9.239 -11.971 1.00 95.62 109 THR A C 1
ATOM 792 O O . THR A 1 109 ? -3.975 8.691 -12.932 1.00 95.62 109 THR A O 1
ATOM 795 N N . TRP A 1 110 ? -5.044 8.502 -10.985 1.00 96.75 110 TRP A N 1
ATOM 796 C CA . TRP A 1 110 ? -4.897 7.037 -10.921 1.00 96.75 110 TRP A CA 1
ATOM 797 C C . TRP A 1 110 ? -5.371 6.314 -12.194 1.00 96.75 110 TRP A C 1
ATOM 799 O O . TRP A 1 110 ? -4.807 5.287 -12.571 1.00 96.75 110 TRP A O 1
ATOM 809 N N . ARG A 1 111 ? -6.380 6.863 -12.887 1.00 96.12 111 ARG A N 1
ATOM 810 C CA . ARG A 1 111 ? -6.919 6.317 -14.147 1.00 96.12 111 ARG A CA 1
ATOM 811 C C . ARG A 1 111 ? -5.960 6.447 -15.327 1.00 96.12 111 ARG A C 1
ATOM 813 O O . ARG A 1 111 ? -6.031 5.645 -16.250 1.00 96.12 111 ARG A O 1
ATOM 820 N N . GLU A 1 112 ? -5.092 7.448 -15.292 1.00 95.56 112 GLU A N 1
ATOM 821 C CA . GLU A 1 112 ? -4.104 7.747 -16.334 1.00 95.56 112 GLU A CA 1
ATOM 822 C C . GLU A 1 112 ? -2.806 6.957 -16.123 1.00 95.56 112 GLU A C 1
ATOM 824 O O . GLU A 1 112 ? -1.954 6.904 -17.004 1.00 95.56 112 GLU A O 1
ATOM 829 N N . SER A 1 113 ? -2.662 6.320 -14.958 1.00 93.19 113 SER A N 1
ATOM 830 C CA . SER A 1 113 ? -1.471 5.572 -14.585 1.00 93.19 113 SER A CA 1
ATOM 831 C C . SER A 1 113 ? -1.237 4.374 -15.514 1.00 93.19 113 SER A C 1
ATOM 833 O O . SER A 1 113 ? -2.083 3.480 -15.641 1.00 93.19 113 SER A O 1
ATOM 835 N N . ASN A 1 114 ? -0.057 4.343 -16.130 1.00 90.00 114 ASN A N 1
ATOM 836 C CA . ASN A 1 114 ? 0.430 3.291 -17.020 1.00 90.00 114 ASN A CA 1
ATOM 837 C C . ASN A 1 114 ? 1.899 2.924 -16.699 1.00 90.00 114 ASN A C 1
ATOM 839 O O . ASN A 1 114 ? 2.542 3.590 -15.884 1.00 90.00 114 ASN A O 1
ATOM 843 N N . LEU A 1 115 ? 2.378 1.813 -17.274 1.00 75.88 115 LEU A N 1
ATOM 844 C CA . LEU A 1 115 ? 3.771 1.338 -17.212 1.00 75.88 115 LEU A CA 1
ATOM 845 C C . LEU A 1 115 ? 4.471 1.571 -18.551 1.00 75.88 115 LEU A C 1
ATOM 847 O O . LEU A 1 115 ? 3.773 1.456 -19.586 1.00 75.88 115 LEU A O 1
#